Protein AF-A0A1G7WP11-F1 (afdb_monomer_lite)

Secondary structure (DSSP, 8-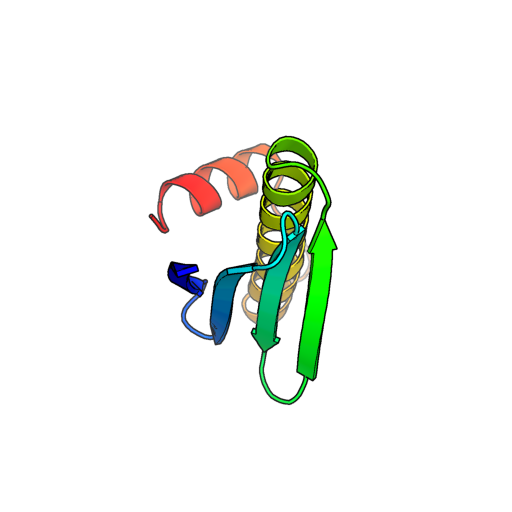state):
-EEEEEEETTTEEEEEEEETTEEEEEEEETTEEEEEEESSHHHHHHHHHHHHHHHHHHHHHHH-SSTT-PPPHHHHHHHHHHT-

Structure (mmCIF, N/CA/C/O backbone):
data_AF-A0A1G7WP11-F1
#
_entry.id   AF-A0A1G7WP11-F1
#
loop_
_atom_site.group_PDB
_atom_site.id
_atom_site.type_symbol
_atom_site.label_atom_id
_atom_site.label_alt_id
_atom_site.label_comp_id
_atom_site.label_asym_id
_atom_site.label_entity_id
_atom_site.label_seq_id
_atom_site.pdbx_PDB_ins_code
_atom_site.Cartn_x
_atom_site.Cartn_y
_atom_site.Cartn_z
_atom_site.occupancy
_atom_site.B_iso_or_equiv
_atom_site.auth_seq_id
_atom_site.auth_comp_id
_atom_site.auth_asym_id
_atom_site.auth_atom_id
_atom_site.pdbx_PDB_model_num
ATOM 1 N N . MET A 1 1 ? -14.432 -0.371 4.447 1.00 90.88 1 MET A N 1
ATOM 2 C CA . MET A 1 1 ? -14.473 0.750 3.476 1.00 90.88 1 MET A CA 1
ATOM 3 C C . MET A 1 1 ? -13.261 0.653 2.563 1.00 90.88 1 MET A C 1
ATOM 5 O O . MET A 1 1 ? -12.160 0.549 3.083 1.00 90.88 1 MET A O 1
ATOM 9 N N . VAL A 1 2 ? -13.433 0.646 1.237 1.00 92.31 2 VAL A N 1
ATOM 10 C CA . VAL A 1 2 ? -12.291 0.706 0.302 1.00 92.31 2 VAL A CA 1
ATOM 11 C C . VAL A 1 2 ? -11.807 2.151 0.228 1.00 92.31 2 VAL A C 1
ATOM 13 O O . VAL A 1 2 ? -12.622 3.053 0.048 1.00 92.31 2 VAL A O 1
ATOM 16 N N . LEU A 1 3 ? -10.505 2.357 0.407 1.00 92.81 3 LEU A N 1
ATOM 17 C CA . LEU A 1 3 ? -9.865 3.672 0.379 1.00 92.81 3 LEU A CA 1
ATOM 18 C C . LEU A 1 3 ? -9.187 3.945 -0.964 1.00 92.81 3 LEU A C 1
ATOM 20 O O . LEU A 1 3 ? -9.293 5.049 -1.484 1.00 92.81 3 LEU A O 1
ATOM 24 N N . ALA A 1 4 ? -8.505 2.946 -1.526 1.00 92.12 4 ALA A N 1
ATOM 25 C CA . ALA A 1 4 ? -7.819 3.067 -2.805 1.00 92.12 4 ALA A CA 1
ATOM 26 C C . ALA A 1 4 ? -7.755 1.717 -3.522 1.00 92.12 4 ALA A C 1
ATOM 28 O O . ALA A 1 4 ? -7.670 0.665 -2.888 1.00 92.12 4 ALA A O 1
ATOM 29 N N . ASN A 1 5 ? -7.784 1.759 -4.849 1.00 94.62 5 ASN A N 1
ATOM 30 C CA . ASN A 1 5 ? -7.523 0.612 -5.704 1.00 94.62 5 ASN A CA 1
ATOM 31 C C . ASN A 1 5 ? -6.907 1.121 -7.008 1.00 94.62 5 ASN A C 1
ATOM 33 O O . ASN A 1 5 ? -7.575 1.844 -7.748 1.00 94.62 5 ASN A O 1
ATOM 37 N N . PHE A 1 6 ? -5.638 0.810 -7.255 1.00 90.81 6 PHE A N 1
ATOM 38 C CA . PHE A 1 6 ? -4.923 1.288 -8.435 1.00 90.81 6 PHE A CA 1
ATOM 39 C C . PHE A 1 6 ? -3.846 0.300 -8.873 1.00 90.81 6 PHE A C 1
ATOM 41 O O . PHE A 1 6 ? -3.367 -0.519 -8.093 1.00 90.81 6 PHE A O 1
ATOM 48 N N . THR A 1 7 ? -3.466 0.380 -10.144 1.00 90.94 7 THR A N 1
ATOM 49 C CA . THR A 1 7 ? -2.332 -0.374 -10.683 1.00 90.94 7 THR A CA 1
ATOM 50 C C . THR A 1 7 ? -1.104 0.524 -10.701 1.00 90.94 7 THR A C 1
ATOM 52 O O . THR A 1 7 ? -1.152 1.633 -11.221 1.00 90.94 7 THR A O 1
ATOM 55 N N . TYR A 1 8 ? -0.007 0.041 -10.136 1.00 87.19 8 TYR A N 1
ATOM 56 C CA . TYR A 1 8 ? 1.295 0.683 -10.128 1.00 87.19 8 TYR A CA 1
ATOM 57 C C . TYR A 1 8 ? 2.223 -0.012 -11.134 1.00 87.19 8 TYR A C 1
ATOM 59 O O . TYR A 1 8 ? 2.227 -1.242 -11.244 1.00 87.19 8 TYR A O 1
ATOM 67 N N . LEU A 1 9 ? 2.970 0.781 -11.912 1.00 86.25 9 LEU A N 1
ATOM 68 C CA . LEU A 1 9 ? 3.904 0.308 -12.951 1.00 86.25 9 LEU A CA 1
ATOM 69 C C . LEU A 1 9 ? 3.285 -0.660 -13.979 1.00 86.25 9 LEU A C 1
ATOM 71 O O . LEU A 1 9 ? 3.984 -1.484 -14.560 1.00 86.25 9 LEU A O 1
ATOM 75 N N . ASN A 1 10 ? 1.964 -0.595 -14.194 1.00 83.62 10 ASN A N 1
ATOM 76 C CA . ASN A 1 10 ? 1.200 -1.523 -15.043 1.00 83.62 10 ASN A CA 1
ATOM 77 C C . ASN A 1 10 ? 1.383 -3.020 -14.709 1.00 83.62 10 ASN A C 1
ATOM 79 O O . ASN A 1 10 ? 1.055 -3.873 -15.534 1.00 83.62 10 ASN A O 1
ATOM 83 N N . LYS A 1 11 ? 1.892 -3.350 -13.516 1.00 85.88 11 LYS A N 1
ATOM 84 C CA . LYS A 1 11 ? 2.204 -4.730 -13.107 1.00 85.88 11 LYS A CA 1
ATOM 85 C C . LYS A 1 11 ? 1.718 -5.073 -11.703 1.00 85.88 11 LYS A C 1
ATOM 87 O O . LYS A 1 11 ? 1.337 -6.214 -11.460 1.00 85.88 11 LYS A O 1
ATOM 92 N N . VAL A 1 12 ? 1.722 -4.104 -10.791 1.00 89.75 12 VAL A N 1
ATOM 93 C CA . VAL A 1 12 ? 1.400 -4.318 -9.378 1.00 89.75 12 VAL A CA 1
ATOM 94 C C . VAL A 1 12 ? 0.019 -3.749 -9.092 1.00 89.75 12 VAL A C 1
ATOM 96 O O . VAL A 1 12 ? -0.187 -2.546 -9.225 1.00 89.75 12 VAL A O 1
ATOM 99 N N . GLN A 1 13 ? -0.937 -4.570 -8.672 1.00 94.38 13 GLN A N 1
ATOM 100 C CA . GLN A 1 13 ? -2.207 -4.054 -8.161 1.00 94.38 13 GLN A CA 1
ATOM 101 C C . GLN A 1 13 ? -2.066 -3.723 -6.678 1.00 94.38 13 GLN A C 1
ATOM 103 O O . GLN A 1 13 ? -1.585 -4.540 -5.895 1.00 94.38 13 GLN A O 1
ATOM 108 N N . ILE A 1 14 ? -2.481 -2.518 -6.293 1.00 94.50 14 ILE A N 1
ATOM 109 C CA . ILE A 1 14 ? -2.468 -2.041 -4.913 1.00 94.50 14 ILE A CA 1
ATOM 110 C C . ILE A 1 14 ? -3.906 -1.783 -4.474 1.00 94.50 14 ILE A C 1
ATOM 112 O O . ILE A 1 14 ? -4.606 -0.944 -5.045 1.00 94.50 14 ILE A O 1
ATOM 116 N N . HIS A 1 15 ? -4.326 -2.473 -3.416 1.00 96.56 15 HIS A N 1
ATOM 117 C CA . HIS A 1 15 ? -5.634 -2.318 -2.797 1.00 96.56 15 HIS A CA 1
ATOM 118 C C . HIS A 1 15 ? -5.486 -1.866 -1.346 1.00 96.56 15 HIS A C 1
ATOM 120 O O . HIS A 1 15 ? -4.755 -2.473 -0.567 1.00 96.56 15 HIS A O 1
ATOM 126 N N . ILE A 1 16 ? -6.206 -0.812 -0.967 1.00 95.94 16 ILE A N 1
ATOM 127 C CA . ILE A 1 16 ? -6.226 -0.293 0.399 1.00 95.94 16 ILE A CA 1
ATOM 128 C C . ILE A 1 16 ? -7.662 -0.286 0.897 1.00 95.94 16 ILE A C 1
ATOM 130 O O . ILE A 1 16 ? -8.530 0.371 0.313 1.00 95.94 16 ILE A O 1
ATOM 134 N N . LYS A 1 17 ? -7.907 -0.958 2.021 1.00 96.50 17 LYS A N 1
ATOM 135 C CA . LYS A 1 17 ? -9.189 -0.910 2.732 1.00 96.50 17 LYS A CA 1
ATOM 136 C C . LYS A 1 17 ? -8.986 -0.572 4.205 1.00 96.50 17 LYS A C 1
ATOM 138 O O . LYS A 1 17 ? -7.936 -0.829 4.779 1.00 96.50 17 LYS A O 1
ATOM 143 N N . TYR A 1 18 ? -10.017 -0.011 4.815 1.00 95.81 18 TYR A N 1
ATOM 144 C CA . TYR A 1 18 ? -10.103 0.233 6.249 1.00 95.81 18 TYR A CA 1
ATOM 145 C C . TYR A 1 18 ? -11.304 -0.516 6.824 1.00 95.81 18 TYR A C 1
ATOM 147 O O . TYR A 1 18 ? -12.425 -0.385 6.317 1.00 95.81 18 TYR A O 1
ATOM 155 N N . GLU A 1 19 ? -11.064 -1.338 7.838 1.00 95.38 19 GLU A N 1
ATOM 156 C CA . GLU A 1 19 ? -12.030 -2.258 8.441 1.00 95.38 19 GLU A CA 1
ATOM 157 C C . GLU A 1 19 ? -11.657 -2.489 9.908 1.00 95.38 19 GLU A C 1
ATOM 159 O O . GLU A 1 19 ? -10.484 -2.694 10.204 1.00 95.38 19 GLU A O 1
ATOM 164 N N . GLU A 1 20 ? -12.638 -2.432 10.817 1.00 93.50 20 GLU A N 1
ATOM 165 C CA . GLU A 1 20 ? -12.439 -2.691 12.257 1.00 93.50 20 GLU A CA 1
ATOM 166 C C . GLU A 1 20 ? -11.243 -1.922 12.856 1.00 93.50 20 GLU A C 1
ATOM 168 O O . GLU A 1 20 ? -10.334 -2.498 13.451 1.00 93.50 20 GLU A O 1
ATOM 173 N N . ASP A 1 21 ? -11.204 -0.607 12.624 1.00 93.44 21 ASP A N 1
ATOM 174 C CA . ASP A 1 21 ? -10.127 0.290 13.068 1.00 93.44 21 ASP A CA 1
ATOM 175 C C . ASP A 1 21 ? -8.716 -0.048 12.549 1.00 93.44 21 ASP A C 1
ATOM 177 O O . ASP A 1 21 ? -7.720 0.506 13.012 1.00 93.44 21 ASP A O 1
ATOM 181 N N . THR A 1 22 ? -8.629 -0.895 11.523 1.00 95.94 22 THR A N 1
ATOM 182 C CA . THR A 1 22 ? -7.377 -1.376 10.940 1.00 95.94 22 THR A CA 1
ATOM 183 C C . THR A 1 22 ? -7.315 -1.049 9.449 1.00 95.94 22 THR A C 1
ATOM 185 O O . THR A 1 22 ? -8.272 -1.242 8.696 1.00 95.94 22 THR A O 1
ATOM 188 N N . TYR A 1 23 ? -6.165 -0.559 8.996 1.00 96.50 23 TYR A N 1
ATOM 189 C CA . TYR A 1 23 ? -5.850 -0.379 7.584 1.00 96.50 23 TYR A CA 1
ATOM 190 C C . TYR A 1 23 ? -5.227 -1.655 7.030 1.00 96.50 23 TYR A C 1
ATOM 192 O O . TYR A 1 23 ? -4.308 -2.213 7.624 1.00 96.50 23 TYR A O 1
ATOM 200 N N . TYR A 1 24 ? -5.691 -2.074 5.864 1.00 96.56 24 TYR A N 1
ATOM 201 C CA . TYR A 1 24 ? -5.170 -3.211 5.125 1.00 96.56 24 TYR A CA 1
ATOM 202 C C . TYR A 1 24 ? -4.607 -2.709 3.804 1.00 96.56 24 TYR A C 1
ATOM 204 O O . TYR A 1 24 ? -5.296 -1.993 3.075 1.00 96.56 24 TYR A O 1
ATOM 212 N N . LEU A 1 25 ? -3.375 -3.102 3.509 1.00 96.19 25 LEU A N 1
ATOM 213 C CA . LEU A 1 25 ? -2.702 -2.868 2.240 1.00 96.19 25 LEU A CA 1
ATOM 214 C C . LEU A 1 25 ? -2.434 -4.221 1.598 1.00 96.19 25 LEU A C 1
ATOM 216 O O . LEU A 1 25 ? -1.671 -5.021 2.137 1.00 96.19 25 LEU A O 1
ATOM 220 N N . THR A 1 26 ? -3.049 -4.465 0.452 1.00 96.12 26 THR A N 1
ATOM 221 C CA . THR A 1 26 ? -2.809 -5.656 -0.353 1.00 96.12 26 THR A CA 1
ATOM 222 C C . THR A 1 26 ? -2.043 -5.250 -1.601 1.00 96.12 26 THR A C 1
ATOM 224 O O . THR A 1 26 ? -2.419 -4.294 -2.279 1.00 96.12 26 THR A O 1
ATOM 227 N N . THR A 1 27 ? -0.973 -5.977 -1.899 1.00 94.50 27 THR A N 1
ATOM 228 C CA . THR A 1 27 ? -0.243 -5.862 -3.163 1.00 94.50 27 THR A CA 1
ATOM 229 C C . THR A 1 27 ? -0.310 -7.190 -3.887 1.00 94.50 27 THR A C 1
ATOM 231 O O . THR A 1 27 ? -0.108 -8.233 -3.267 1.00 94.50 27 THR A O 1
ATOM 234 N N . GLU A 1 28 ? -0.594 -7.149 -5.177 1.00 93.44 28 GLU A N 1
ATOM 235 C CA . GLU A 1 28 ? -0.606 -8.314 -6.051 1.00 93.44 28 GLU A CA 1
ATOM 236 C C . GLU A 1 28 ? 0.356 -8.053 -7.208 1.00 93.44 28 GLU A C 1
ATOM 238 O O . GLU A 1 28 ? 0.176 -7.102 -7.970 1.00 93.44 28 GLU A O 1
ATOM 243 N N . HIS A 1 29 ? 1.396 -8.880 -7.310 1.00 88.25 29 HIS A N 1
ATOM 244 C CA . HIS A 1 29 ? 2.392 -8.826 -8.375 1.00 88.25 29 HIS A CA 1
ATOM 245 C C . HIS A 1 29 ? 2.634 -10.234 -8.925 1.00 88.25 29 HIS A C 1
ATOM 247 O O . HIS A 1 29 ? 3.030 -11.137 -8.186 1.00 88.25 29 HIS A O 1
ATOM 253 N N . ALA A 1 30 ? 2.390 -10.422 -10.224 1.00 83.00 30 ALA A N 1
ATOM 254 C CA . ALA A 1 30 ? 2.484 -11.705 -10.923 1.00 83.00 30 ALA A CA 1
ATOM 255 C C . ALA A 1 30 ? 1.710 -12.850 -10.230 1.00 83.00 30 ALA A C 1
ATOM 257 O O . ALA A 1 30 ? 0.515 -13.008 -10.460 1.00 83.00 30 ALA A O 1
ATOM 258 N N . TYR A 1 31 ? 2.382 -13.647 -9.393 1.00 82.19 31 TYR A N 1
ATOM 259 C CA . TYR A 1 31 ? 1.807 -14.794 -8.671 1.00 82.19 31 TYR A CA 1
ATOM 260 C C . TYR A 1 31 ? 1.857 -14.637 -7.145 1.00 82.19 31 TYR A C 1
ATOM 262 O O . TYR A 1 31 ? 1.561 -15.584 -6.416 1.00 82.19 31 TYR A O 1
ATOM 270 N N . MET A 1 32 ? 2.268 -13.467 -6.653 1.00 87.69 32 MET A N 1
ATOM 271 C CA . MET A 1 32 ? 2.432 -13.190 -5.232 1.00 87.69 32 MET A CA 1
ATOM 272 C C . MET A 1 32 ? 1.410 -12.153 -4.775 1.00 87.69 32 MET A C 1
ATOM 274 O O . MET A 1 32 ? 1.290 -11.078 -5.360 1.00 87.69 32 MET A O 1
ATOM 278 N N . ILE A 1 33 ? 0.695 -12.482 -3.698 1.00 93.00 33 ILE A N 1
ATOM 279 C CA . ILE A 1 33 ? -0.212 -11.570 -3.003 1.00 93.00 33 ILE A CA 1
ATOM 280 C C . ILE A 1 33 ? 0.337 -11.367 -1.595 1.00 93.00 33 ILE A C 1
ATOM 282 O O . ILE A 1 33 ? 0.480 -12.329 -0.841 1.00 93.00 33 ILE A O 1
ATOM 286 N N . ASN A 1 34 ? 0.620 -10.118 -1.239 1.00 93.12 34 ASN A N 1
ATOM 287 C CA . ASN A 1 34 ? 1.046 -9.732 0.101 1.00 93.12 34 ASN A CA 1
ATOM 288 C C . ASN A 1 34 ? -0.031 -8.871 0.755 1.00 93.12 34 ASN A C 1
ATOM 290 O O . ASN A 1 34 ? -0.494 -7.908 0.146 1.00 93.12 34 ASN A O 1
ATOM 294 N N . GLU A 1 35 ? -0.402 -9.193 1.994 1.00 95.06 35 GLU A N 1
ATOM 295 C CA . GLU A 1 35 ? -1.318 -8.397 2.814 1.00 95.06 35 GLU A CA 1
ATOM 296 C C . GLU A 1 35 ? -0.593 -7.880 4.060 1.00 95.06 35 GLU A C 1
ATOM 298 O O . GLU A 1 35 ? 0.032 -8.643 4.798 1.00 95.06 35 GLU A O 1
ATOM 303 N N . TYR A 1 36 ? -0.727 -6.582 4.314 1.00 94.81 36 TYR A N 1
ATOM 304 C CA . TYR A 1 36 ? -0.168 -5.898 5.472 1.00 94.81 36 TYR A CA 1
ATOM 305 C C . TYR A 1 36 ? -1.277 -5.205 6.260 1.00 94.81 36 TYR A C 1
ATOM 307 O O . TYR A 1 36 ? -2.229 -4.687 5.675 1.00 94.81 36 TYR A O 1
ATOM 315 N N . LYS A 1 37 ? -1.140 -5.177 7.589 1.00 96.81 37 LYS A N 1
ATOM 316 C CA . LYS A 1 37 ? -2.119 -4.586 8.510 1.00 96.81 37 LYS A CA 1
ATOM 317 C C . LYS A 1 37 ? -1.474 -3.477 9.328 1.00 96.81 37 LYS A C 1
ATOM 319 O O . LYS A 1 37 ? -0.393 -3.674 9.878 1.00 96.81 37 LYS A O 1
ATOM 324 N N . PHE A 1 38 ? -2.160 -2.346 9.451 1.00 95.94 38 PHE A N 1
ATOM 325 C CA . PHE A 1 38 ? -1.677 -1.174 10.177 1.00 95.94 38 PHE A CA 1
ATOM 326 C C . PHE A 1 38 ? -2.773 -0.592 11.062 1.00 95.94 38 PHE A C 1
ATOM 328 O O . PHE A 1 38 ? -3.912 -0.428 10.635 1.00 95.94 38 PHE A O 1
ATOM 335 N N . ASN A 1 39 ? -2.413 -0.207 12.284 1.00 94.56 39 ASN A N 1
ATOM 336 C CA . ASN A 1 39 ? -3.351 0.406 13.231 1.00 94.56 39 ASN A CA 1
ATOM 337 C C . ASN A 1 39 ? -3.454 1.929 13.060 1.00 94.56 39 ASN A C 1
ATOM 339 O O . ASN A 1 39 ? -4.261 2.582 13.713 1.00 94.56 39 ASN A O 1
ATOM 343 N N . ASN A 1 40 ? -2.603 2.528 12.224 1.00 93.88 40 ASN A N 1
ATOM 344 C CA . ASN A 1 40 ? -2.626 3.957 11.957 1.00 93.88 40 ASN A CA 1
ATOM 345 C C . ASN A 1 40 ? -2.276 4.255 10.495 1.00 93.88 40 ASN A C 1
ATOM 347 O O . ASN A 1 40 ? -1.620 3.471 9.810 1.00 93.88 40 ASN A O 1
ATOM 351 N N . ILE A 1 41 ? -2.717 5.426 10.038 1.00 92.31 41 ILE A N 1
ATOM 352 C CA . ILE A 1 41 ? -2.554 5.857 8.650 1.00 92.31 41 ILE A CA 1
ATOM 353 C C . ILE A 1 41 ? -1.097 6.200 8.305 1.00 92.31 41 ILE A C 1
ATOM 355 O O . ILE A 1 41 ? -0.687 6.064 7.158 1.00 92.31 41 ILE A O 1
ATOM 359 N N . LYS A 1 42 ? -0.289 6.621 9.286 1.00 94.62 42 LYS A N 1
ATOM 360 C CA . LYS A 1 42 ? 1.106 7.018 9.059 1.00 94.62 42 LYS A CA 1
ATOM 361 C C . LYS A 1 42 ? 1.975 5.815 8.681 1.00 94.62 42 LYS A C 1
ATOM 363 O O . LYS A 1 42 ? 2.757 5.905 7.742 1.00 94.62 42 LYS A O 1
ATOM 368 N N . ASP A 1 43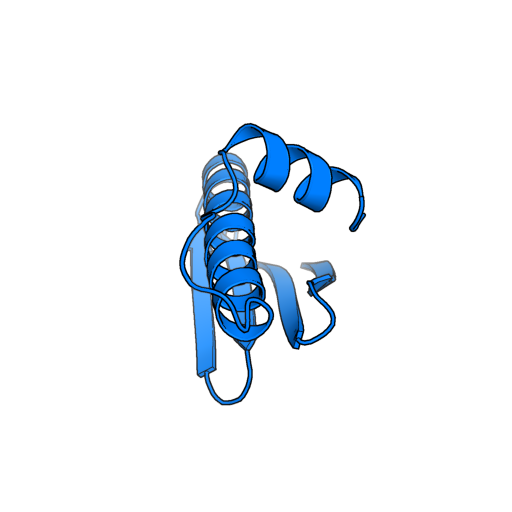 ? 1.800 4.693 9.370 1.00 94.88 43 ASP A N 1
ATOM 369 C CA . ASP A 1 43 ? 2.506 3.446 9.079 1.00 94.88 43 ASP A CA 1
ATOM 370 C C . ASP A 1 43 ? 2.061 2.862 7.736 1.00 94.88 43 ASP A C 1
ATOM 372 O O . ASP A 1 43 ? 2.901 2.373 6.984 1.00 94.88 43 ASP A O 1
ATOM 376 N N . LEU A 1 44 ? 0.772 2.995 7.393 1.00 94.69 44 LEU A N 1
ATOM 377 C CA . LEU A 1 44 ? 0.265 2.664 6.060 1.00 94.69 44 LEU A CA 1
ATOM 378 C C . LEU A 1 44 ? 0.975 3.482 4.971 1.00 94.69 44 LEU A C 1
ATOM 380 O O . LEU A 1 44 ? 1.408 2.904 3.979 1.00 94.69 44 LEU A O 1
ATOM 384 N N . HIS A 1 45 ? 1.095 4.803 5.142 1.00 93.50 45 HIS A N 1
ATOM 385 C CA . HIS A 1 45 ? 1.785 5.662 4.173 1.00 93.50 45 HIS A CA 1
ATOM 386 C C . HIS A 1 45 ? 3.253 5.262 4.009 1.00 93.50 45 HIS A C 1
ATOM 388 O O . HIS A 1 45 ? 3.690 5.021 2.889 1.00 93.50 45 HIS A O 1
ATOM 394 N N . ASN A 1 46 ? 3.981 5.083 5.115 1.00 93.19 46 ASN A N 1
ATOM 395 C CA . ASN A 1 46 ? 5.378 4.647 5.066 1.00 93.19 46 ASN A CA 1
ATOM 396 C C . ASN A 1 46 ? 5.534 3.284 4.369 1.00 93.19 46 ASN A C 1
ATOM 398 O O . ASN A 1 46 ? 6.463 3.078 3.591 1.00 93.19 46 ASN A O 1
ATOM 402 N N . ALA A 1 47 ? 4.636 2.336 4.648 1.00 92.81 47 ALA A N 1
ATOM 403 C CA . ALA A 1 47 ? 4.661 1.030 4.003 1.00 92.81 47 ALA A CA 1
ATOM 404 C C . ALA A 1 47 ? 4.355 1.122 2.505 1.00 92.81 47 ALA A C 1
ATOM 406 O O . ALA A 1 47 ? 5.009 0.447 1.714 1.00 92.81 47 ALA A O 1
ATOM 407 N N . LEU A 1 48 ? 3.400 1.970 2.112 1.00 91.75 48 LEU A N 1
ATOM 408 C CA . LEU A 1 48 ? 3.068 2.205 0.712 1.00 91.75 48 LEU A CA 1
ATOM 409 C C . LEU A 1 48 ? 4.262 2.780 -0.058 1.00 91.75 48 LEU A C 1
ATOM 411 O O . LEU A 1 48 ? 4.545 2.311 -1.158 1.00 91.75 48 LEU A O 1
ATOM 415 N N . ASP A 1 49 ? 4.979 3.742 0.521 1.00 90.75 49 ASP A N 1
ATOM 416 C CA . ASP A 1 49 ? 6.159 4.339 -0.109 1.00 90.75 49 ASP A CA 1
ATOM 417 C C . ASP A 1 49 ? 7.292 3.314 -0.255 1.00 90.75 49 ASP A C 1
ATOM 419 O O . ASP A 1 49 ? 7.865 3.178 -1.335 1.00 90.75 49 ASP A O 1
ATOM 423 N N . ASN A 1 50 ? 7.540 2.503 0.780 1.00 90.88 50 ASN A N 1
ATOM 424 C CA . ASN A 1 50 ? 8.518 1.411 0.714 1.00 90.88 50 ASN A CA 1
ATOM 425 C C . ASN A 1 50 ? 8.161 0.369 -0.358 1.00 90.88 50 ASN A C 1
ATOM 427 O O . ASN A 1 50 ? 9.035 -0.102 -1.080 1.00 90.88 50 ASN A O 1
ATOM 431 N N . ILE A 1 51 ? 6.879 0.018 -0.484 1.00 89.94 51 ILE A N 1
ATOM 432 C CA . ILE A 1 51 ? 6.380 -0.913 -1.503 1.00 89.94 51 ILE A CA 1
ATOM 433 C C . ILE A 1 51 ? 6.574 -0.344 -2.906 1.00 89.94 51 ILE A C 1
ATOM 435 O O . ILE A 1 51 ? 7.057 -1.043 -3.797 1.00 89.94 51 ILE A O 1
ATOM 439 N N . LYS A 1 52 ? 6.219 0.928 -3.111 1.00 87.88 52 LYS A N 1
ATOM 440 C CA . LYS A 1 52 ? 6.419 1.594 -4.399 1.00 87.88 52 LYS A CA 1
ATOM 441 C C . LYS A 1 52 ? 7.897 1.649 -4.770 1.00 87.88 52 LYS A C 1
ATOM 443 O O . LYS A 1 52 ? 8.225 1.420 -5.930 1.00 87.88 52 LYS A O 1
ATOM 448 N N . TYR A 1 53 ? 8.767 1.919 -3.798 1.00 87.75 53 TYR A N 1
ATOM 449 C CA . TYR A 1 53 ? 10.212 1.935 -3.989 1.00 87.75 53 TYR A CA 1
ATOM 450 C C . TYR A 1 53 ? 10.751 0.551 -4.368 1.00 87.75 53 TYR A C 1
ATOM 452 O O . TYR A 1 53 ? 11.472 0.434 -5.354 1.00 87.75 53 TYR A O 1
ATOM 460 N N . TYR A 1 54 ? 10.338 -0.496 -3.645 1.00 88.25 54 TYR A N 1
ATOM 461 C CA . TYR A 1 54 ? 10.729 -1.879 -3.924 1.00 88.25 54 TYR A CA 1
ATOM 462 C C . TYR A 1 54 ? 10.358 -2.305 -5.354 1.00 88.25 54 TYR A C 1
ATOM 464 O O . TYR A 1 54 ? 11.222 -2.727 -6.118 1.00 88.25 54 TYR A O 1
ATOM 472 N N . TYR A 1 55 ? 9.093 -2.133 -5.753 1.00 86.69 55 TYR A N 1
ATOM 473 C CA . TYR A 1 55 ? 8.652 -2.536 -7.093 1.00 86.69 55 TYR A CA 1
ATOM 474 C C . TYR A 1 55 ? 9.190 -1.633 -8.205 1.00 86.69 55 TYR A C 1
ATOM 476 O O . TYR A 1 55 ? 9.318 -2.084 -9.338 1.00 86.69 55 TYR A O 1
ATOM 484 N N . LEU A 1 56 ? 9.508 -0.369 -7.909 1.00 85.94 56 LEU A N 1
ATOM 485 C CA . LEU A 1 56 ? 10.201 0.492 -8.865 1.00 85.94 56 LEU A CA 1
ATOM 486 C C . LEU A 1 56 ? 11.624 -0.002 -9.115 1.00 85.94 56 LEU A C 1
ATOM 488 O O . LEU A 1 56 ? 12.030 -0.068 -10.267 1.00 85.94 56 LEU A O 1
ATOM 492 N N . GLN A 1 57 ? 12.348 -0.385 -8.062 1.00 84.50 57 GLN A N 1
ATOM 493 C CA . GLN A 1 57 ? 13.665 -1.010 -8.185 1.00 84.50 57 GLN A CA 1
ATOM 494 C C . GLN A 1 57 ? 13.599 -2.291 -9.016 1.00 84.50 57 GLN A C 1
ATOM 496 O O . GLN A 1 57 ? 14.316 -2.399 -10.004 1.00 84.50 57 GLN A O 1
ATOM 501 N N . GLU A 1 58 ? 12.680 -3.199 -8.680 1.00 83.69 58 GLU A N 1
ATOM 502 C CA . GLU A 1 58 ? 12.474 -4.450 -9.419 1.00 83.69 58 GLU A CA 1
ATOM 503 C C . GLU A 1 58 ? 12.120 -4.180 -10.893 1.00 83.69 58 GLU A C 1
ATOM 505 O O . GLU A 1 58 ? 12.709 -4.763 -11.798 1.00 83.69 58 GLU A O 1
ATOM 510 N N . TYR A 1 59 ? 11.226 -3.221 -11.166 1.00 82.50 59 TYR A N 1
ATOM 511 C CA . TYR A 1 59 ? 10.884 -2.824 -12.533 1.00 82.50 59 TYR A CA 1
ATOM 512 C C . TYR A 1 59 ? 12.088 -2.267 -13.294 1.00 82.50 59 TYR A C 1
ATOM 514 O O . TYR A 1 59 ? 12.235 -2.540 -14.482 1.00 82.50 59 TYR A O 1
ATOM 522 N N . MET A 1 60 ? 12.938 -1.470 -12.652 1.00 81.25 60 MET A N 1
ATOM 523 C CA . MET A 1 60 ? 14.114 -0.905 -13.310 1.00 81.25 60 MET A CA 1
ATOM 524 C C . MET A 1 60 ? 15.161 -1.983 -13.592 1.00 81.25 60 MET A C 1
ATOM 526 O O . MET A 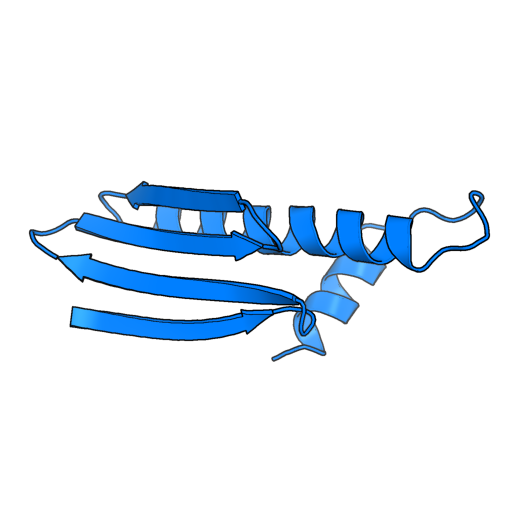1 60 ? 15.635 -2.043 -14.718 1.00 81.25 60 MET A O 1
ATOM 530 N N . GLU A 1 61 ? 15.411 -2.906 -12.661 1.00 80.00 61 GLU A N 1
ATOM 531 C CA . GLU A 1 61 ? 16.283 -4.070 -12.888 1.00 8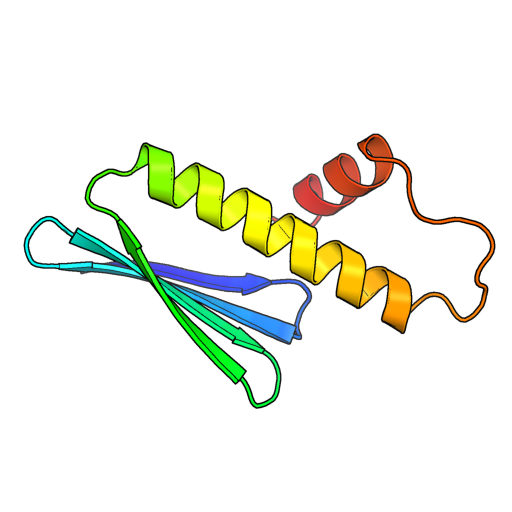0.00 61 GLU A CA 1
ATOM 532 C C . GLU A 1 61 ? 15.784 -4.969 -14.033 1.00 80.00 61 GLU A C 1
ATOM 534 O O . GLU A 1 61 ? 16.581 -5.477 -14.816 1.00 80.00 61 GLU A O 1
ATOM 539 N N . GLU A 1 62 ? 14.467 -5.150 -14.174 1.00 73.75 62 GLU A N 1
ATOM 540 C CA . GLU A 1 62 ? 13.882 -5.927 -15.276 1.00 73.75 62 GLU A CA 1
ATOM 541 C C . GLU A 1 62 ? 13.953 -5.221 -16.641 1.00 73.75 62 GLU A C 1
ATOM 543 O O . GLU A 1 62 ? 13.940 -5.891 -17.675 1.00 73.75 62 GLU A O 1
ATOM 548 N N . ASN A 1 63 ? 13.959 -3.883 -16.664 1.00 68.06 63 ASN A N 1
ATOM 549 C CA . ASN A 1 63 ? 13.961 -3.088 -17.899 1.00 68.06 63 ASN A CA 1
ATOM 550 C C . ASN A 1 63 ? 15.358 -2.562 -18.281 1.00 68.06 63 ASN A C 1
ATOM 552 O O . ASN A 1 63 ? 15.549 -2.133 -19.421 1.00 68.06 63 ASN A O 1
ATOM 556 N N . GLU A 1 64 ? 16.337 -2.607 -1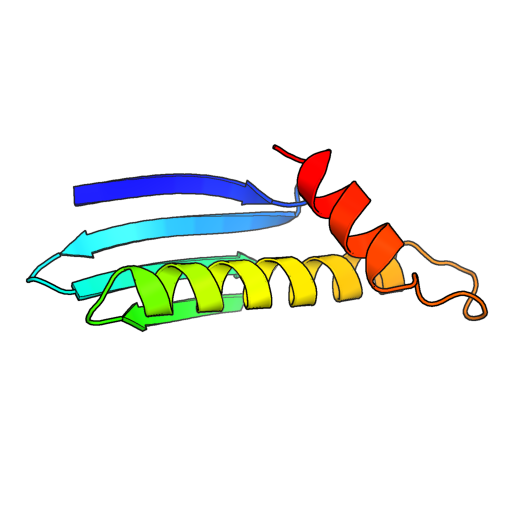7.377 1.00 60.41 64 GLU A N 1
ATOM 557 C CA . GLU A 1 64 ? 17.741 -2.361 -17.687 1.00 60.41 64 GLU A CA 1
ATOM 558 C C . GLU A 1 64 ? 18.395 -3.631 -18.239 1.00 60.41 64 GLU A C 1
ATOM 560 O O . GLU A 1 64 ? 18.938 -4.465 -17.524 1.00 60.41 64 GLU A O 1
ATOM 565 N N . GLU A 1 65 ? 18.447 -3.727 -19.566 1.00 51.41 65 GLU A N 1
ATOM 566 C CA . GLU A 1 65 ? 19.352 -4.641 -20.278 1.00 51.41 65 GLU A CA 1
ATOM 567 C C . GLU A 1 65 ? 20.850 -4.268 -20.101 1.00 51.41 65 GLU A C 1
ATOM 569 O O . GLU A 1 65 ? 21.702 -4.838 -20.784 1.00 51.41 65 GLU A O 1
ATOM 574 N N . ASN A 1 66 ? 21.213 -3.319 -19.218 1.00 47.56 66 ASN A N 1
ATOM 575 C CA . ASN A 1 66 ? 22.596 -2.866 -19.040 1.00 47.56 66 ASN A CA 1
ATOM 576 C C . ASN A 1 66 ? 22.935 -2.517 -17.564 1.00 47.56 66 ASN A C 1
ATOM 578 O O . ASN A 1 66 ? 22.469 -1.501 -17.058 1.00 47.56 66 ASN A O 1
ATOM 582 N N . PRO A 1 67 ? 23.770 -3.313 -16.868 1.00 46.66 67 PRO A N 1
ATOM 583 C CA . PRO A 1 67 ? 23.912 -3.316 -15.402 1.00 46.66 67 PRO A CA 1
ATOM 584 C C . PRO A 1 67 ? 24.801 -2.205 -14.795 1.00 46.66 67 PRO A C 1
ATOM 586 O O . PRO A 1 67 ? 25.351 -2.398 -13.712 1.00 46.66 67 PRO A O 1
ATOM 589 N N . GLU A 1 68 ? 25.002 -1.064 -15.463 1.00 50.50 68 GLU A N 1
ATOM 590 C CA . GLU A 1 68 ? 25.975 -0.048 -15.007 1.00 50.50 68 GLU A CA 1
ATOM 591 C C . GLU A 1 68 ? 25.386 1.214 -14.355 1.00 50.50 68 GLU A C 1
ATOM 593 O O . GLU A 1 68 ? 26.152 1.975 -13.764 1.00 50.50 68 GLU A O 1
ATOM 598 N N . GLU A 1 69 ? 24.069 1.434 -14.348 1.00 51.31 69 GLU A N 1
ATOM 599 C CA . GLU A 1 69 ? 23.488 2.639 -13.734 1.00 51.31 69 GLU A CA 1
ATOM 600 C C . GLU A 1 69 ? 22.225 2.339 -12.924 1.00 51.31 69 GLU A C 1
ATOM 602 O O . GLU A 1 69 ? 21.129 2.748 -13.284 1.00 51.31 69 GLU A O 1
ATOM 607 N N . HIS A 1 70 ? 22.384 1.726 -11.743 1.00 55.22 70 HIS A N 1
ATOM 608 C CA . HIS A 1 70 ? 21.306 1.779 -10.754 1.00 55.22 70 HIS A CA 1
ATOM 609 C C . HIS A 1 70 ? 20.886 3.250 -10.554 1.00 55.22 70 HIS A C 1
ATOM 611 O O . HIS A 1 70 ? 21.730 4.088 -10.203 1.00 55.22 70 HIS A O 1
ATOM 617 N N . PRO A 1 71 ? 19.603 3.583 -10.755 1.00 56.50 71 PRO A N 1
ATOM 618 C CA . PRO A 1 71 ? 19.104 4.944 -10.657 1.00 56.50 71 PRO A CA 1
ATOM 619 C C . PRO A 1 71 ? 19.382 5.498 -9.265 1.00 56.50 71 PRO A C 1
ATOM 621 O O . PRO A 1 71 ? 19.136 4.859 -8.238 1.00 56.50 71 PRO A O 1
ATOM 624 N N . SER A 1 72 ? 19.886 6.725 -9.224 1.00 61.75 72 SER A N 1
ATOM 625 C CA . SER A 1 72 ? 20.029 7.453 -7.970 1.00 61.75 72 SER A CA 1
ATOM 626 C C . SER A 1 72 ? 18.660 7.651 -7.307 1.00 61.75 72 SER A C 1
ATOM 628 O O . SER A 1 72 ? 17.627 7.718 -7.976 1.00 61.75 72 SER A O 1
ATOM 630 N N . HIS A 1 73 ? 18.651 7.798 -5.981 1.00 58.84 73 HIS A N 1
ATOM 631 C CA . HIS A 1 73 ? 17.438 8.047 -5.192 1.00 58.84 73 HIS A CA 1
ATOM 632 C C . HIS A 1 73 ? 16.562 9.176 -5.780 1.00 58.84 73 HIS A C 1
ATOM 634 O O . HIS A 1 73 ? 15.345 9.046 -5.848 1.00 58.84 73 HIS A O 1
ATOM 640 N N . GLU A 1 74 ? 17.185 10.231 -6.316 1.00 59.34 74 GLU A N 1
ATOM 641 C CA . G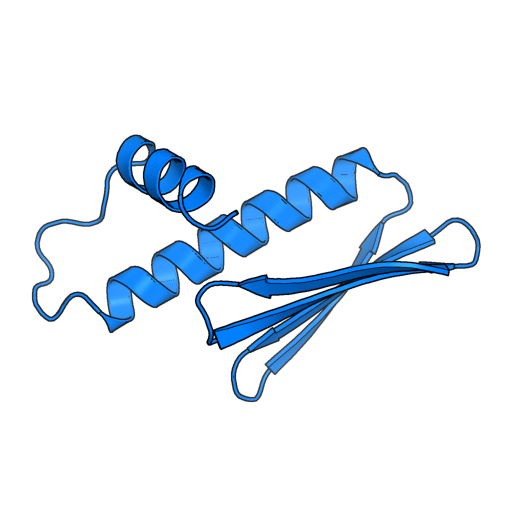LU A 1 74 ? 16.505 11.366 -6.955 1.00 59.34 74 GLU A CA 1
ATOM 642 C C . GLU A 1 74 ? 15.791 10.991 -8.272 1.00 59.34 74 GLU A C 1
ATOM 644 O O . GLU A 1 74 ? 14.728 11.523 -8.596 1.00 59.34 74 GLU A O 1
ATOM 649 N N . GLN A 1 75 ? 16.353 10.064 -9.052 1.00 64.31 75 GLN A N 1
ATOM 650 C CA . GLN A 1 75 ? 15.706 9.556 -10.267 1.00 64.31 75 GLN A CA 1
ATOM 651 C C . GLN A 1 75 ? 14.499 8.676 -9.924 1.00 64.31 75 GLN A C 1
ATOM 653 O O . GLN A 1 75 ? 13.487 8.740 -10.622 1.00 64.31 75 GLN A O 1
ATOM 658 N N . MET A 1 76 ? 14.570 7.915 -8.826 1.00 64.88 76 MET A N 1
ATOM 659 C CA . MET A 1 76 ? 13.422 7.155 -8.323 1.00 64.88 76 MET A CA 1
ATOM 660 C C . MET A 1 76 ? 12.299 8.073 -7.830 1.00 64.88 76 MET A C 1
ATOM 662 O O . MET A 1 76 ? 11.142 7.820 -8.158 1.00 64.88 76 MET A O 1
ATOM 666 N N . GLU A 1 77 ? 12.612 9.164 -7.124 1.00 66.31 77 GLU A N 1
ATOM 667 C CA . GLU A 1 77 ? 11.602 10.150 -6.706 1.00 66.31 77 GLU A CA 1
ATOM 668 C C . GLU A 1 77 ? 10.887 10.789 -7.906 1.00 66.31 77 GLU A C 1
ATOM 670 O O . GLU A 1 77 ? 9.659 10.829 -7.941 1.00 66.31 77 GLU A O 1
ATOM 675 N N . LYS A 1 78 ? 11.623 11.190 -8.951 1.00 64.94 78 LYS A N 1
ATOM 676 C CA . LYS A 1 78 ? 11.012 11.741 -10.177 1.00 64.94 78 LYS A CA 1
ATOM 677 C C . LYS A 1 78 ? 10.106 10.737 -10.893 1.00 64.94 78 LYS A C 1
ATOM 679 O O . LYS A 1 78 ? 9.047 11.111 -11.399 1.00 64.94 78 LYS A O 1
ATOM 684 N N . LEU A 1 79 ? 10.489 9.460 -10.940 1.00 65.81 79 LEU A N 1
ATOM 685 C CA . LEU A 1 79 ? 9.650 8.408 -11.527 1.00 65.81 79 LEU A CA 1
ATOM 686 C C . LEU A 1 79 ? 8.375 8.180 -10.706 1.00 65.81 79 LEU A C 1
ATOM 688 O O . LEU A 1 79 ? 7.297 8.058 -11.287 1.00 65.81 79 LEU A O 1
ATOM 692 N N . LEU A 1 80 ? 8.481 8.196 -9.374 1.00 64.44 80 LEU A N 1
ATOM 693 C CA . LEU A 1 80 ? 7.336 8.098 -8.464 1.00 64.44 80 LEU A CA 1
ATOM 694 C C . LEU A 1 80 ? 6.338 9.245 -8.661 1.00 64.44 80 LEU A C 1
ATOM 696 O O . LEU A 1 80 ? 5.133 9.003 -8.628 1.00 64.44 80 LEU A O 1
ATOM 700 N N . GLU A 1 81 ? 6.821 10.466 -8.899 1.00 65.31 81 GLU A N 1
ATOM 701 C CA . GLU A 1 81 ? 5.973 11.640 -9.150 1.00 65.31 81 GLU A CA 1
ATOM 702 C C . GLU A 1 81 ? 5.275 11.605 -10.517 1.00 65.31 81 GLU A C 1
ATOM 704 O O . GLU A 1 81 ? 4.179 12.141 -10.659 1.00 65.31 81 GLU A O 1
ATOM 709 N N . THR A 1 82 ? 5.884 10.971 -11.523 1.00 58.78 82 THR A N 1
ATOM 710 C CA . THR A 1 82 ? 5.356 10.965 -12.902 1.00 58.78 82 THR A CA 1
ATOM 711 C C . THR A 1 82 ? 4.299 9.870 -13.136 1.00 58.78 82 THR A C 1
ATOM 713 O O . THR A 1 82 ? 3.602 9.886 -14.147 1.00 58.78 82 THR A O 1
ATOM 716 N N . LEU A 1 83 ? 4.178 8.904 -12.218 1.00 53.75 83 LEU A N 1
ATOM 717 C CA . LEU A 1 83 ? 3.285 7.738 -12.322 1.00 53.75 83 LEU A CA 1
ATOM 718 C C . LEU A 1 83 ? 1.951 7.895 -11.563 1.00 53.75 83 LEU A C 1
ATOM 720 O O . LEU A 1 83 ? 1.252 6.900 -11.350 1.00 53.75 83 LEU A O 1
ATOM 724 N N . ILE A 1 84 ? 1.606 9.119 -11.150 1.00 45.12 84 ILE A N 1
ATOM 725 C CA . ILE A 1 84 ? 0.335 9.486 -10.496 1.00 45.12 84 ILE A CA 1
ATOM 726 C C . ILE A 1 84 ? -0.548 10.235 -11.497 1.00 45.12 84 ILE A C 1
ATOM 728 O O . ILE A 1 84 ? -1.759 9.923 -11.545 1.00 45.12 84 ILE A O 1
#

Sequence (84 aa):
MVLANFTYLNKVQIHIKYEEDTYYLTTEHAYMINEYKFNNIKDLHNALDNIKYYYLQEYMEENEENPEEHPSHEQMEKLLETLI

Radius of gyration: 14.09 Å; chains: 1; bounding box: 40×26×34 Å

Foldseek 3Di:
DWDDWDDAPVFKTWTWDDDPLKIWIWIDGDDDIDIDIDNDVVVVVVVVVVVNLVVLQVVVVVVPPDPDDDDDPVVSVVVVVVRD

Organism: Aneurinibacillus thermoaerophilus (NCBI:txid143495)

pLDDT: mean 82.42, std 15.45, range [45.12, 96.81]